Protein AF-A0A961XZY4-F1 (afdb_monomer)

Structure (mmCIF, N/CA/C/O backbone):
data_AF-A0A961XZY4-F1
#
_entry.id   AF-A0A961XZY4-F1
#
loop_
_atom_site.group_PDB
_atom_site.id
_atom_site.type_symbol
_atom_site.label_atom_id
_atom_site.label_alt_id
_atom_site.label_comp_id
_atom_site.label_asym_id
_atom_site.label_entity_id
_atom_site.label_seq_id
_atom_site.pdbx_PDB_ins_code
_atom_site.Cartn_x
_atom_site.Cartn_y
_atom_site.Cartn_z
_atom_site.occupancy
_atom_site.B_iso_or_equiv
_atom_site.auth_seq_id
_atom_site.auth_comp_id
_atom_site.auth_asym_id
_atom_site.auth_atom_id
_atom_site.pdbx_PDB_model_num
ATOM 1 N N . ASP A 1 1 ? 1.606 12.823 2.425 1.00 67.38 1 ASP A N 1
ATOM 2 C CA . ASP A 1 1 ? 1.041 11.489 2.691 1.00 67.38 1 ASP A CA 1
ATOM 3 C C . ASP A 1 1 ? 1.428 11.039 4.085 1.00 67.38 1 ASP A C 1
ATOM 5 O O . ASP A 1 1 ? 2.478 11.441 4.551 1.00 67.38 1 ASP A O 1
A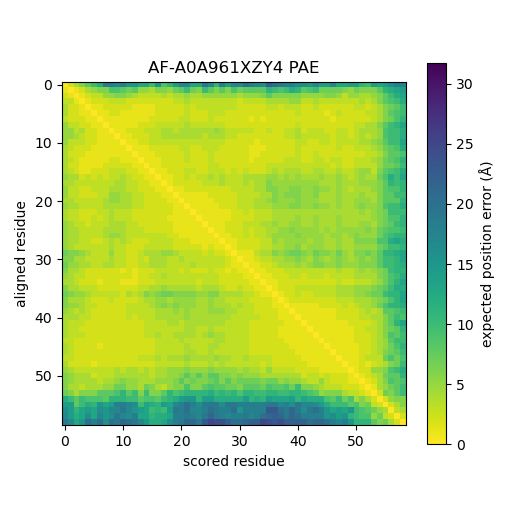TOM 9 N N . ALA A 1 2 ? 0.576 10.270 4.765 1.00 78.69 2 ALA A N 1
ATOM 10 C CA . ALA A 1 2 ? 0.809 9.802 6.139 1.00 78.69 2 ALA A CA 1
ATOM 11 C C . ALA A 1 2 ? 1.585 8.468 6.213 1.00 78.69 2 ALA A C 1
ATOM 13 O O . ALA A 1 2 ? 1.636 7.850 7.264 1.00 78.69 2 ALA A O 1
ATOM 14 N N . HIS A 1 3 ? 2.110 7.981 5.080 1.00 85.75 3 HIS A N 1
ATOM 15 C CA . HIS A 1 3 ? 2.901 6.743 4.966 1.00 85.75 3 HIS A CA 1
ATOM 16 C C . HIS A 1 3 ? 2.285 5.492 5.634 1.00 85.75 3 HIS A C 1
ATOM 18 O O . HIS A 1 3 ? 2.990 4.579 6.044 1.00 85.75 3 HIS A O 1
ATOM 24 N N . LEU A 1 4 ? 0.951 5.407 5.703 1.00 88.25 4 LEU A N 1
ATOM 25 C CA . LEU A 1 4 ? 0.244 4.293 6.353 1.00 88.25 4 LEU A CA 1
ATOM 26 C C . LEU A 1 4 ? 0.099 3.049 5.461 1.00 88.25 4 LEU A C 1
ATOM 28 O O . LEU A 1 4 ? -0.107 1.945 5.965 1.00 88.25 4 LEU A O 1
ATOM 32 N N . ILE A 1 5 ? 0.176 3.224 4.139 1.00 91.31 5 ILE A N 1
ATOM 33 C CA . ILE A 1 5 ? -0.043 2.174 3.138 1.00 91.31 5 ILE A CA 1
ATOM 34 C C . ILE A 1 5 ? 1.016 2.291 2.040 1.00 91.31 5 ILE A C 1
ATOM 36 O O . ILE A 1 5 ? 1.306 3.382 1.545 1.00 91.31 5 ILE A O 1
ATOM 40 N N . SER A 1 6 ? 1.557 1.151 1.630 1.00 93.81 6 SER A N 1
ATOM 41 C CA . SER A 1 6 ? 2.463 0.988 0.496 1.00 93.81 6 SER A CA 1
ATOM 42 C C . SER A 1 6 ? 2.223 -0.374 -0.170 1.00 93.81 6 SER A C 1
ATOM 44 O O . SER A 1 6 ? 1.291 -1.096 0.183 1.00 93.81 6 SER A O 1
ATOM 46 N N . PHE A 1 7 ? 3.054 -0.747 -1.139 1.00 94.50 7 PHE A N 1
ATOM 47 C CA . PHE A 1 7 ? 2.997 -2.044 -1.811 1.00 94.50 7 PHE A CA 1
ATOM 48 C C . PHE A 1 7 ? 4.405 -2.601 -1.991 1.00 94.50 7 PHE A C 1
ATOM 50 O O . PHE A 1 7 ? 5.342 -1.862 -2.298 1.00 94.50 7 PHE A O 1
ATOM 57 N N . LYS A 1 8 ? 4.562 -3.909 -1.799 1.00 91.88 8 LYS A N 1
ATOM 58 C CA . LYS A 1 8 ? 5.782 -4.670 -2.096 1.00 91.88 8 LYS A CA 1
ATOM 59 C C . LYS A 1 8 ? 5.993 -4.778 -3.609 1.00 91.88 8 LYS A C 1
ATOM 61 O O . LYS A 1 8 ? 5.069 -4.550 -4.384 1.00 91.88 8 LYS A O 1
ATOM 66 N N . GLY A 1 9 ? 7.195 -5.179 -4.027 1.00 88.56 9 GLY A N 1
ATOM 67 C CA . GLY A 1 9 ? 7.530 -5.310 -5.452 1.00 88.56 9 GLY A CA 1
ATOM 68 C C . GLY A 1 9 ? 6.793 -6.425 -6.193 1.00 88.56 9 GLY A C 1
ATOM 69 O O . GLY A 1 9 ?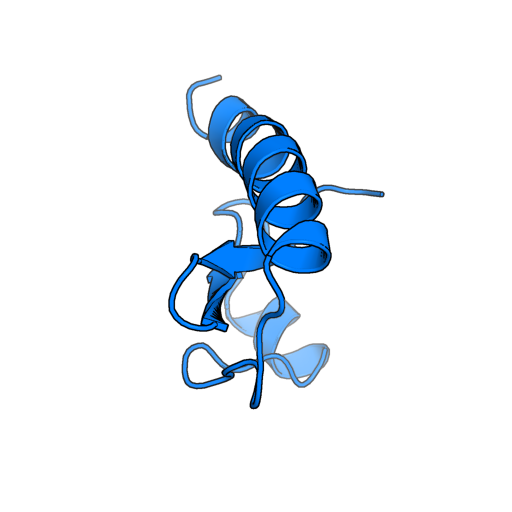 6.766 -6.449 -7.418 1.00 88.56 9 GLY A O 1
ATOM 70 N N . ASP A 1 10 ? 6.140 -7.327 -5.464 1.00 90.06 10 ASP A N 1
ATOM 71 C CA . ASP A 1 10 ? 5.222 -8.316 -6.026 1.00 90.06 10 ASP A CA 1
ATOM 72 C C . ASP A 1 10 ? 3.771 -7.800 -6.113 1.00 90.06 10 ASP A C 1
ATOM 74 O O . ASP A 1 10 ? 2.891 -8.508 -6.607 1.00 90.06 10 ASP A O 1
ATOM 78 N N . GLY A 1 11 ? 3.508 -6.581 -5.642 1.00 92.75 11 GLY A N 1
ATOM 79 C CA . GLY A 1 11 ? 2.203 -5.933 -5.641 1.00 92.75 11 GLY A CA 1
ATOM 80 C C . GLY A 1 11 ? 1.406 -6.147 -4.374 1.00 92.75 11 GLY A C 1
ATOM 81 O O . GLY A 1 11 ? 0.347 -5.539 -4.259 1.00 92.75 11 GLY A O 1
ATOM 82 N N . GLN A 1 12 ? 1.859 -6.978 -3.434 1.00 94.56 12 GLN A N 1
ATOM 83 C CA . GLN A 1 12 ? 1.139 -7.182 -2.182 1.00 94.56 12 GLN A CA 1
ATOM 84 C C . GLN A 1 12 ? 1.135 -5.892 -1.364 1.00 94.56 12 GLN A C 1
ATOM 86 O O . GLN A 1 12 ? 2.165 -5.227 -1.236 1.00 94.56 12 GLN A O 1
ATOM 91 N N . ILE A 1 13 ? -0.014 -5.549 -0.789 1.00 94.50 13 ILE A N 1
ATOM 92 C CA . ILE A 1 13 ? -0.117 -4.393 0.093 1.00 94.50 13 ILE A CA 1
ATOM 93 C C . ILE A 1 13 ? 0.807 -4.525 1.312 1.00 94.50 13 ILE A C 1
ATOM 95 O O . ILE A 1 13 ? 1.039 -5.609 1.853 1.00 94.50 13 ILE A O 1
ATOM 99 N N . LEU A 1 14 ? 1.347 -3.395 1.738 1.00 92.25 14 LEU A N 1
ATOM 100 C CA . LEU A 1 14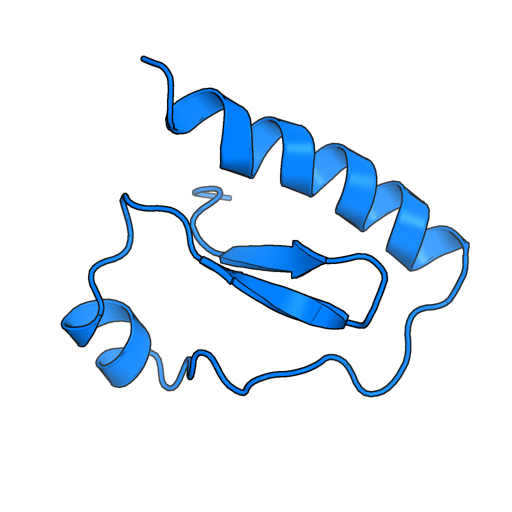 ? 2.134 -3.230 2.945 1.00 92.25 14 LEU A CA 1
ATOM 101 C C . LEU A 1 14 ? 1.430 -2.179 3.802 1.00 92.25 14 LEU A C 1
ATOM 103 O O . LEU A 1 14 ? 1.264 -1.045 3.364 1.00 92.25 14 LEU A O 1
ATOM 107 N N . LEU A 1 15 ? 1.008 -2.562 5.002 1.00 90.44 15 LEU A N 1
ATOM 108 C CA . LEU A 1 15 ? 0.367 -1.659 5.956 1.00 90.44 15 LEU A CA 1
ATOM 109 C C . LEU A 1 15 ? 1.374 -1.297 7.045 1.00 90.44 15 LEU A C 1
ATOM 111 O O . LEU A 1 15 ? 2.085 -2.176 7.537 1.00 90.44 15 LEU A O 1
ATOM 115 N N . SER A 1 16 ? 1.432 -0.017 7.404 1.00 88.00 16 SER A N 1
ATOM 116 C CA . SER A 1 16 ? 2.194 0.454 8.560 1.00 88.00 16 SER A CA 1
ATOM 117 C C . SER A 1 16 ? 1.584 -0.089 9.853 1.00 88.00 16 SER A C 1
ATOM 119 O O . SER A 1 16 ? 0.369 -0.263 9.947 1.00 88.00 16 SER A O 1
ATOM 121 N N . SER A 1 17 ? 2.410 -0.308 10.876 1.00 85.50 17 SER A N 1
ATOM 122 C CA . SER A 1 17 ? 1.947 -0.672 12.222 1.00 85.50 17 SER A CA 1
ATOM 123 C C . SER A 1 17 ? 1.119 0.429 12.888 1.00 85.50 17 SER A C 1
ATOM 125 O O . SER A 1 17 ? 0.342 0.142 13.796 1.00 85.50 17 SER A O 1
ATOM 127 N N . GLN A 1 18 ? 1.249 1.673 12.418 1.00 87.94 18 GLN A N 1
ATOM 128 C CA . GLN A 1 18 ? 0.428 2.801 12.860 1.00 87.94 18 GLN A CA 1
ATOM 129 C C . GLN A 1 18 ? -1.019 2.721 12.353 1.00 87.94 18 GLN A C 1
ATOM 131 O O . GLN A 1 18 ? -1.888 3.414 12.876 1.00 87.94 18 GLN A O 1
ATOM 136 N N . LEU A 1 19 ? -1.292 1.886 11.343 1.00 88.31 19 LEU A N 1
ATOM 137 C CA . LEU A 1 19 ? -2.640 1.640 10.853 1.00 88.31 19 LEU A CA 1
ATOM 138 C C . LEU A 1 19 ? -3.198 0.384 11.523 1.00 88.31 19 LEU A C 1
ATOM 140 O O . LEU A 1 19 ? -2.762 -0.736 11.242 1.00 88.31 19 LEU A O 1
ATOM 144 N N . SER A 1 20 ? -4.179 0.567 12.409 1.00 90.25 20 SER A N 1
ATOM 145 C CA . SER A 1 20 ? -4.849 -0.563 13.048 1.00 90.25 20 SER A CA 1
ATOM 146 C C . SER A 1 20 ? -5.620 -1.398 12.021 1.00 90.25 20 SER A C 1
ATOM 148 O O . SER A 1 20 ? -6.041 -0.908 10.972 1.00 90.25 20 SER A O 1
ATOM 150 N N . GLU A 1 21 ? -5.839 -2.677 12.324 1.00 88.56 21 GLU A N 1
ATOM 151 C CA . GLU A 1 21 ? -6.619 -3.557 11.448 1.00 88.56 21 GLU A CA 1
ATOM 152 C C . GLU A 1 21 ? -8.068 -3.073 11.291 1.00 88.56 21 GLU A C 1
ATOM 154 O O . GLU A 1 21 ? -8.599 -3.088 10.184 1.00 88.56 21 GLU A O 1
ATOM 159 N N . SER A 1 22 ? -8.682 -2.571 12.366 1.00 91.69 22 SER A N 1
ATOM 160 C CA . SER A 1 22 ? -10.033 -2.002 12.331 1.00 91.69 22 SER A CA 1
ATOM 161 C C . SER A 1 22 ? -10.124 -0.788 11.406 1.00 91.69 22 SER A C 1
ATOM 163 O O . SER A 1 22 ? -11.073 -0.686 10.629 1.00 91.69 22 SER A O 1
ATOM 165 N N . ASP A 1 23 ? -9.131 0.105 11.452 1.00 92.38 23 ASP A N 1
ATOM 166 C CA . ASP A 1 23 ? -9.087 1.286 10.584 1.00 92.38 23 ASP A CA 1
ATOM 167 C C . ASP A 1 23 ? -8.839 0.890 9.127 1.00 92.38 23 ASP A C 1
ATOM 169 O O . ASP A 1 23 ? -9.500 1.404 8.226 1.00 92.38 23 ASP A O 1
ATOM 173 N N . ALA A 1 24 ? -7.942 -0.071 8.884 1.00 91.56 24 ALA A N 1
ATOM 174 C CA . ALA A 1 24 ? -7.716 -0.614 7.548 1.00 91.56 24 ALA A CA 1
ATOM 175 C C . ALA A 1 24 ? -9.013 -1.199 6.959 1.00 91.56 24 ALA A C 1
ATOM 177 O O . ALA A 1 24 ? -9.388 -0.856 5.837 1.00 91.56 24 ALA A O 1
ATOM 178 N N . VAL A 1 25 ? -9.754 -1.997 7.735 1.00 91.19 25 VAL A N 1
ATOM 179 C CA . VAL A 1 25 ? -11.046 -2.567 7.319 1.00 91.19 25 VAL A CA 1
ATOM 180 C C . VAL A 1 25 ? -12.089 -1.477 7.067 1.00 91.19 25 VAL A C 1
ATOM 182 O O . VAL A 1 25 ? -12.792 -1.537 6.059 1.00 91.19 25 VAL A O 1
ATOM 185 N N . ALA A 1 26 ? -12.178 -0.460 7.929 1.00 92.56 26 ALA A N 1
ATOM 186 C CA . ALA A 1 26 ? -13.099 0.664 7.747 1.00 92.56 26 ALA A CA 1
ATOM 187 C C . ALA A 1 26 ? -12.804 1.472 6.469 1.00 92.56 26 ALA A C 1
ATOM 189 O O . ALA A 1 26 ? -13.723 1.995 5.840 1.00 92.56 26 ALA A O 1
ATOM 190 N N . LEU A 1 27 ? -11.535 1.525 6.056 1.00 90.00 27 LEU A N 1
ATOM 191 C CA . LEU A 1 27 ? -11.085 2.123 4.795 1.00 90.00 27 LEU A CA 1
ATOM 192 C C . LEU A 1 27 ? -11.243 1.184 3.586 1.00 90.00 27 LEU A C 1
ATOM 194 O O . LEU A 1 27 ? -10.904 1.564 2.465 1.00 90.00 27 LEU A O 1
ATOM 198 N N . GLY A 1 28 ? -11.749 -0.035 3.7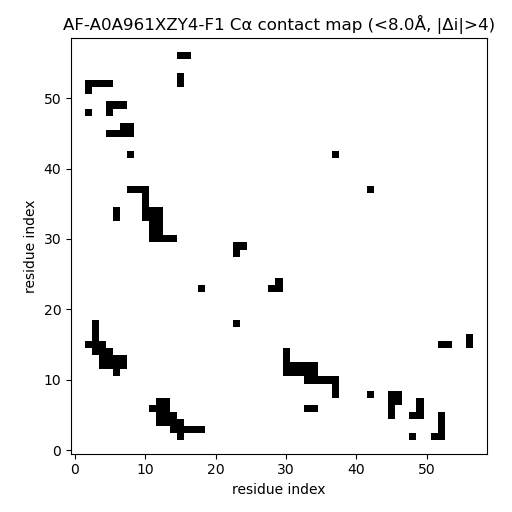92 1.00 91.44 28 GLY A N 1
ATOM 199 C CA . GLY A 1 28 ? -11.891 -1.046 2.748 1.00 91.44 28 GLY A CA 1
ATOM 200 C C . GLY A 1 28 ? -10.558 -1.628 2.285 1.00 91.44 28 GLY A C 1
ATOM 201 O O . GLY A 1 28 ? -10.478 -2.130 1.170 1.00 91.44 28 GLY A O 1
ATOM 202 N N . VAL A 1 29 ? -9.513 -1.547 3.107 1.00 91.19 29 VAL A N 1
ATOM 203 C CA . VAL A 1 29 ? -8.156 -2.000 2.802 1.00 91.19 29 VAL A CA 1
ATOM 204 C C . VAL A 1 29 ? -7.898 -3.352 3.470 1.00 91.19 29 VAL A C 1
ATOM 206 O O . VAL A 1 29 ? -7.730 -3.440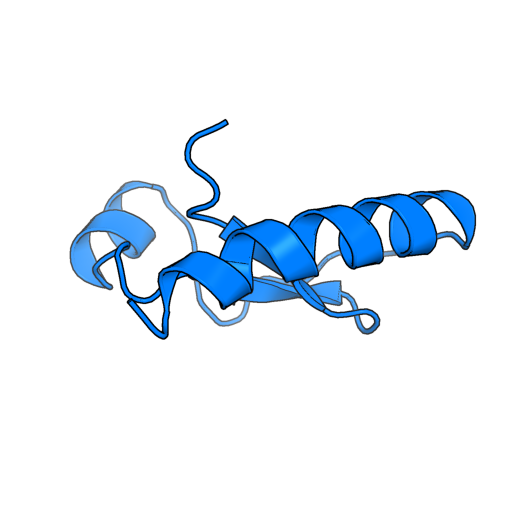 4.684 1.00 91.19 29 VAL A O 1
ATOM 209 N N . GLY A 1 30 ? -7.850 -4.415 2.665 1.00 88.94 30 GLY A N 1
ATOM 210 C CA . GLY A 1 30 ? -7.574 -5.785 3.121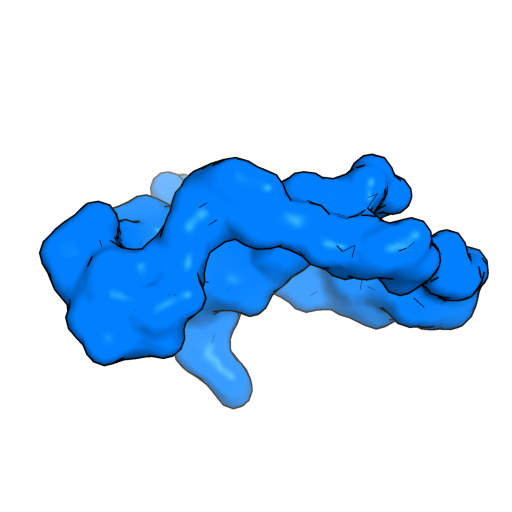 1.00 88.94 30 GLY A CA 1
ATOM 211 C C . GLY A 1 30 ? -6.108 -6.188 2.939 1.00 88.94 30 GLY A C 1
ATOM 212 O O . GLY A 1 30 ? -5.452 -5.745 1.998 1.00 88.94 30 GLY A O 1
ATOM 213 N N . ARG A 1 31 ? -5.579 -7.068 3.801 1.00 87.25 31 ARG A N 1
ATOM 214 C CA . ARG A 1 31 ? -4.185 -7.573 3.721 1.00 87.25 31 ARG A CA 1
ATOM 215 C C . ARG A 1 31 ? -3.927 -8.457 2.495 1.00 87.25 31 ARG A C 1
ATOM 217 O O . ARG A 1 31 ? -2.783 -8.684 2.105 1.00 87.25 31 ARG A O 1
ATOM 224 N N . GLU A 1 32 ? -4.990 -8.964 1.897 1.00 91.12 32 GLU A N 1
ATOM 225 C CA . GLU A 1 32 ? -5.015 -9.731 0.660 1.00 91.12 32 GLU A CA 1
ATOM 226 C C . GLU A 1 32 ? -4.955 -8.850 -0.596 1.00 91.12 32 GLU A C 1
ATOM 228 O O . GLU A 1 32 ? -4.777 -9.372 -1.699 1.00 91.12 32 GLU A O 1
ATOM 233 N N . MET A 1 33 ? -5.085 -7.524 -0.452 1.00 94.25 33 MET A N 1
ATOM 234 C CA . MET A 1 33 ? -5.040 -6.609 -1.586 1.00 94.25 33 MET A CA 1
ATOM 235 C C . MET A 1 33 ? -3.697 -6.663 -2.304 1.00 94.25 33 MET A C 1
ATOM 237 O O . MET A 1 33 ? -2.618 -6.701 -1.702 1.00 94.25 33 MET A O 1
ATOM 241 N N . ARG A 1 34 ? -3.785 -6.632 -3.634 1.00 95.81 34 ARG A N 1
ATOM 242 C CA . ARG A 1 34 ? -2.632 -6.724 -4.513 1.00 95.81 34 ARG A CA 1
ATOM 243 C C . ARG A 1 34 ? -2.801 -5.845 -5.742 1.00 95.81 34 ARG A C 1
ATOM 245 O O . ARG A 1 34 ? -3.853 -5.859 -6.382 1.00 95.81 34 ARG A O 1
ATOM 252 N N . LEU A 1 35 ? -1.744 -5.132 -6.113 1.00 94.31 35 LEU A N 1
ATOM 253 C CA . LEU A 1 35 ? -1.661 -4.472 -7.410 1.00 94.31 35 LEU A CA 1
ATOM 254 C C . LEU A 1 35 ? -1.653 -5.527 -8.516 1.00 94.31 35 LEU A C 1
ATOM 256 O O . LEU A 1 35 ? -0.856 -6.463 -8.502 1.00 94.31 35 LEU A O 1
ATOM 260 N N . ARG A 1 36 ? -2.536 -5.357 -9.502 1.00 94.69 36 ARG A N 1
ATOM 261 C CA . ARG A 1 36 ? -2.631 -6.269 -10.650 1.00 94.69 36 ARG A CA 1
ATOM 262 C C . ARG A 1 36 ? -1.364 -6.261 -11.507 1.00 94.69 36 ARG A C 1
ATOM 264 O O . ARG A 1 36 ? -1.028 -7.276 -12.108 1.00 94.69 36 ARG A O 1
ATOM 271 N N . GLN A 1 37 ? -0.703 -5.113 -11.593 1.00 93.06 37 GLN A N 1
ATOM 272 C CA . GLN A 1 37 ? 0.524 -4.922 -12.351 1.00 93.06 37 GLN A CA 1
ATOM 273 C C . GLN A 1 37 ? 1.406 -3.901 -11.643 1.00 93.06 37 GLN A C 1
ATOM 275 O O . GLN A 1 37 ? 0.896 -2.956 -11.039 1.00 93.06 37 GLN A O 1
ATOM 280 N N . ILE A 1 38 ? 2.716 -4.084 -11.763 1.00 94.25 38 ILE A N 1
ATOM 281 C CA . ILE A 1 38 ? 3.717 -3.092 -11.394 1.00 94.25 38 ILE A CA 1
ATOM 282 C C . ILE A 1 38 ? 4.683 -2.998 -12.564 1.00 94.25 38 ILE A C 1
ATOM 284 O O . ILE A 1 38 ? 5.345 -3.976 -12.911 1.00 94.25 38 ILE A O 1
ATOM 288 N N . ASP A 1 39 ? 4.741 -1.832 -13.192 1.00 94.69 39 ASP A N 1
ATOM 289 C CA . ASP A 1 39 ? 5.777 -1.537 -14.169 1.00 94.69 39 ASP A CA 1
ATOM 290 C C . ASP A 1 39 ? 7.081 -1.092 -13.466 1.00 94.69 39 ASP A C 1
ATOM 292 O O . ASP A 1 39 ? 7.068 -0.714 -12.288 1.00 94.69 39 ASP A O 1
ATOM 296 N N . PRO A 1 40 ? 8.228 -1.111 -14.168 1.00 93.75 40 PRO A N 1
ATOM 297 C CA . PRO A 1 40 ? 9.518 -0.782 -13.565 1.00 93.75 40 PRO A CA 1
ATOM 298 C C . PRO A 1 40 ? 9.626 0.636 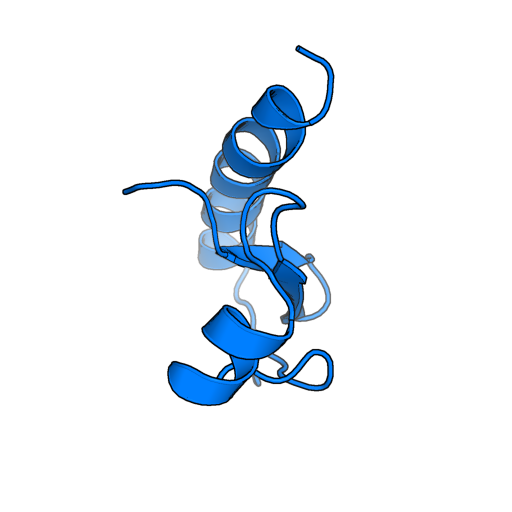-12.989 1.00 93.75 40 PRO A C 1
ATOM 300 O O . PRO A 1 40 ? 10.452 0.872 -1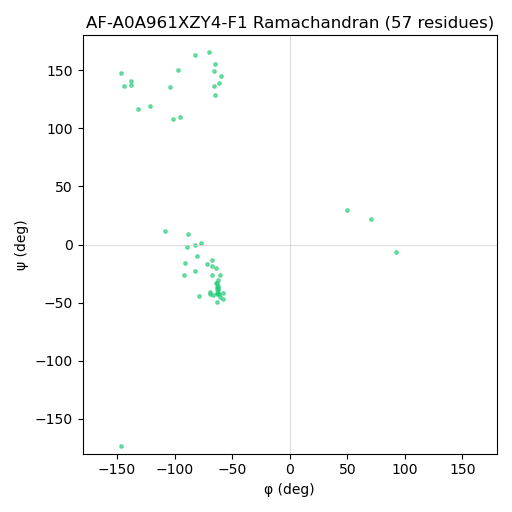2.107 1.00 93.75 40 PRO A O 1
ATOM 303 N N . GLU A 1 41 ? 8.856 1.599 -13.492 1.00 94.38 41 GLU A N 1
ATOM 304 C CA . GLU A 1 41 ? 8.862 2.964 -12.969 1.00 94.38 41 GLU A CA 1
ATOM 305 C C . GLU A 1 41 ? 8.044 3.051 -11.681 1.00 94.38 41 GLU A C 1
ATOM 307 O O . GLU A 1 41 ? 8.516 3.615 -10.688 1.00 94.38 41 GLU A O 1
ATOM 312 N N . THR A 1 42 ? 6.868 2.425 -11.663 1.00 93.00 42 THR A N 1
ATOM 313 C CA . THR A 1 42 ? 6.046 2.285 -10.459 1.00 93.00 42 THR A CA 1
ATOM 314 C C . THR A 1 42 ? 6.821 1.574 -9.352 1.00 93.00 42 THR A C 1
ATOM 316 O O . THR A 1 42 ? 6.806 2.041 -8.215 1.00 93.00 42 THR A O 1
ATOM 319 N N . GLU A 1 43 ? 7.586 0.524 -9.667 1.00 94.06 43 GLU A N 1
ATOM 320 C CA . GLU A 1 43 ? 8.388 -0.175 -8.655 1.00 94.06 43 GLU A CA 1
ATOM 321 C C . GLU A 1 43 ? 9.470 0.715 -8.035 1.00 94.06 43 GLU A C 1
ATOM 323 O O . GLU A 1 43 ? 9.685 0.673 -6.824 1.00 94.06 43 GLU A O 1
ATOM 328 N N . LYS A 1 44 ? 10.126 1.575 -8.824 1.00 94.00 44 LYS A N 1
ATOM 329 C CA . LYS A 1 44 ? 11.111 2.531 -8.286 1.00 94.00 44 LYS A CA 1
ATOM 330 C C . LYS A 1 44 ? 10.466 3.511 -7.310 1.00 94.00 44 LYS A C 1
ATOM 332 O O . LYS A 1 44 ? 11.040 3.794 -6.261 1.00 94.00 44 LYS A O 1
ATOM 337 N N . ARG A 1 45 ? 9.270 4.009 -7.636 1.00 92.12 45 ARG A N 1
ATOM 338 C CA . ARG A 1 45 ? 8.518 4.918 -6.756 1.00 92.12 45 ARG A CA 1
ATOM 339 C C . ARG A 1 45 ? 8.064 4.203 -5.483 1.00 92.12 45 ARG A C 1
ATOM 341 O O . ARG A 1 45 ? 8.236 4.742 -4.394 1.00 92.12 45 ARG A O 1
ATOM 348 N N . LEU A 1 46 ? 7.562 2.97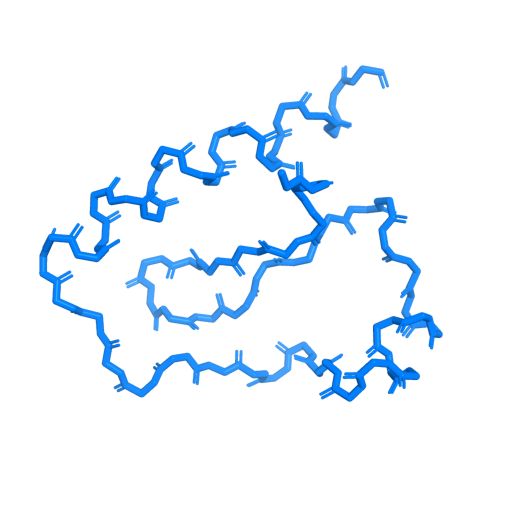2 -5.607 1.00 92.94 46 LEU A N 1
ATOM 349 C CA . LEU A 1 46 ? 7.186 2.139 -4.464 1.00 92.94 46 LEU A CA 1
ATOM 350 C C . LEU A 1 46 ? 8.388 1.818 -3.572 1.00 92.94 46 LEU A C 1
ATOM 352 O O . LEU A 1 46 ? 8.246 1.822 -2.355 1.00 92.94 46 LEU A O 1
ATOM 356 N N . ALA A 1 47 ? 9.573 1.581 -4.138 1.00 91.81 47 ALA A N 1
ATOM 357 C CA . ALA A 1 47 ? 10.784 1.335 -3.361 1.00 91.81 47 ALA A CA 1
ATOM 358 C C . ALA A 1 47 ? 11.146 2.523 -2.462 1.00 91.81 47 ALA A C 1
ATOM 360 O O . ALA A 1 47 ? 11.411 2.317 -1.280 1.00 91.81 47 ALA A O 1
ATOM 361 N N . ILE A 1 48 ? 11.086 3.747 -2.996 1.00 90.62 48 ILE A N 1
ATOM 362 C CA . ILE A 1 48 ? 11.314 4.976 -2.222 1.00 90.62 48 ILE A CA 1
ATOM 363 C C . ILE A 1 48 ? 10.238 5.117 -1.136 1.00 90.62 48 ILE A C 1
ATOM 365 O O . ILE A 1 48 ? 10.561 5.248 0.041 1.00 90.62 48 ILE A O 1
ATOM 369 N N . HIS A 1 49 ? 8.963 4.971 -1.506 1.00 90.88 49 HIS A N 1
ATOM 370 C CA . HIS A 1 49 ? 7.836 5.104 -0.574 1.00 90.88 49 HIS A CA 1
ATOM 371 C C . HIS A 1 49 ? 7.849 4.056 0.553 1.00 90.88 49 HIS A C 1
ATOM 373 O O . HIS A 1 49 ? 7.501 4.350 1.697 1.00 90.88 49 HIS A O 1
ATOM 379 N N . ARG A 1 50 ? 8.279 2.817 0.270 1.00 89.81 50 ARG A N 1
ATOM 380 C CA . ARG A 1 50 ? 8.443 1.758 1.283 1.00 89.81 50 ARG A CA 1
ATOM 381 C C . ARG A 1 50 ? 9.501 2.112 2.320 1.00 89.81 50 ARG A C 1
ATOM 383 O O . ARG A 1 50 ? 9.316 1.752 3.476 1.00 89.81 50 ARG A O 1
ATOM 390 N N . MET A 1 51 ? 10.588 2.782 1.937 1.00 84.81 51 MET A N 1
ATOM 391 C CA . MET A 1 51 ? 11.622 3.182 2.898 1.00 84.81 51 MET A CA 1
ATOM 392 C C . MET A 1 51 ? 11.060 4.162 3.927 1.00 84.81 51 MET A C 1
ATOM 394 O O . MET A 1 51 ? 11.305 3.992 5.114 1.00 84.81 51 MET A O 1
ATOM 398 N N . GLU A 1 52 ? 10.248 5.118 3.488 1.00 79.62 52 GLU A N 1
ATOM 399 C CA . GLU A 1 52 ? 9.587 6.082 4.375 1.00 79.62 52 GLU A CA 1
ATOM 400 C C . GLU A 1 52 ? 8.518 5.398 5.241 1.00 79.62 52 GLU A C 1
ATOM 402 O O . GLU A 1 52 ? 8.479 5.591 6.451 1.00 79.62 52 GLU A O 1
ATOM 407 N N . THR A 1 53 ? 7.733 4.496 4.643 1.00 78.50 53 THR A N 1
ATOM 408 C CA . THR A 1 53 ? 6.700 3.704 5.343 1.00 78.50 53 THR A CA 1
ATOM 409 C C . THR A 1 53 ? 7.283 2.769 6.416 1.00 78.50 53 THR A C 1
ATOM 411 O O . THR A 1 53 ? 6.634 2.508 7.425 1.00 78.50 53 THR A O 1
ATOM 414 N N . LEU A 1 54 ? 8.495 2.239 6.212 1.00 71.38 54 LEU A N 1
ATOM 415 C CA . LEU A 1 54 ? 9.154 1.305 7.136 1.00 71.38 54 LEU A CA 1
ATOM 416 C C . LEU A 1 54 ? 10.050 1.999 8.174 1.00 71.38 54 LEU A C 1
ATOM 418 O O . LEU A 1 54 ? 10.243 1.449 9.253 1.00 71.38 54 LEU A O 1
ATOM 422 N N . GLN A 1 55 ? 10.595 3.186 7.889 1.00 63.25 55 GLN A N 1
ATOM 423 C CA . GLN A 1 55 ? 11.448 3.917 8.839 1.00 63.25 55 GLN A CA 1
ATOM 424 C C . GLN A 1 55 ? 10.693 4.413 10.076 1.00 63.25 55 GLN A C 1
ATOM 426 O O . GLN A 1 55 ? 11.294 4.546 11.140 1.00 63.25 55 GLN A O 1
ATOM 431 N N . GLU A 1 56 ? 9.385 4.642 9.977 1.00 54.56 56 GLU A N 1
ATOM 432 C CA . GLU A 1 56 ? 8.559 4.993 11.139 1.00 54.56 56 GLU A CA 1
ATOM 433 C C . GLU A 1 56 ? 8.211 3.793 12.039 1.00 54.56 56 GLU A C 1
ATOM 435 O O . GLU A 1 56 ? 7.507 3.951 13.032 1.00 54.56 56 GLU A O 1
ATOM 440 N N . HIS A 1 57 ? 8.698 2.592 11.709 1.00 48.75 57 HIS A N 1
ATOM 441 C CA . HIS A 1 57 ? 8.478 1.372 12.488 1.00 48.75 57 HIS A CA 1
ATOM 442 C C . HIS A 1 57 ? 9.577 1.117 13.545 1.00 48.75 57 HIS A C 1
ATOM 444 O O . HIS A 1 57 ? 9.366 0.312 14.450 1.00 48.75 57 HIS A O 1
ATOM 450 N N . ASP A 1 58 ? 10.735 1.785 13.442 1.00 48.41 58 ASP A N 1
ATOM 451 C CA . ASP A 1 58 ? 11.916 1.597 14.315 1.00 48.41 58 ASP A CA 1
ATOM 452 C C . ASP A 1 58 ? 12.167 2.776 15.286 1.00 48.41 58 ASP A C 1
ATOM 454 O O . ASP A 1 58 ? 13.234 2.858 15.902 1.00 48.41 58 ASP A O 1
ATOM 458 N N . ARG A 1 59 ? 11.217 3.711 15.423 1.00 46.47 59 ARG A N 1
ATOM 459 C CA . ARG A 1 59 ? 11.348 4.910 16.270 1.00 46.47 59 ARG A CA 1
ATOM 460 C C . ARG A 1 59 ? 10.427 4.921 17.480 1.00 46.47 59 ARG A C 1
ATOM 462 O O . ARG A 1 59 ? 9.288 4.426 17.362 1.00 46.47 59 ARG A O 1
#

Mean predicted aligned error: 4.67 Å

Secondary structure (DSSP, 8-state):
----EEE-TTSBEEE-TTS-HHHHHHTT--TT-B-S---HHHHHHHHHHHHHHHHTT--

Foldseek 3Di:
DQLQWAADPQFQIDGAPVQDPVNCVVVVHDSRGGDPDDDPVNNVVRVVSVVVSCVVVPD

Radius of gyration: 11.51 Å; Cα contacts (8 Å, |Δi|>4): 65; chains: 1; bounding box: 25×21×30 Å

Sequence (59 aa):
DAHLISFKGDGQILLSSQLSESDAVALGVGREMRLRQIDPETEKRLAIHRMETLQEHDR

pLDDT: mean 86.72, std 11.89, range [46.47, 95.81]

Nearest PDB structures (foldseek):
  6yex-assembly1_B  TM=8.618E-01  e=2.417E-02  Vibrio campbellii
  6yjb-assembly1_A  TM=8.616E-01  e=3.421E-02  Vibrio campbellii

Solvent-accessible surface area (backbone atoms only — not comparable to full-atom values): 3605 Å² total; per-residue (Å²): 133,85,48,45,68,46,46,46,94,84,23,40,50,40,72,22,89,88,48,47,69,68,58,32,50,76,71,71,51,55,85,84,40,59,48,93,72,76,54,79,67,55,42,56,53,33,54,57,51,41,52,62,32,52,58,70,72,80,113